Protein AF-A0A1F3Y4F3-F1 (afdb_monomer)

Secondary structure (DSSP, 8-state):
---HHHHHHTTS--TTSGGGGB-HHHHHHS-HHHHHHHHHHHHHHHHHHHHHHHHHH-TTS-TT-HHHHHHHHHHHHHHHHHHTT---B--

Nearest PDB structures (foldseek):
  8hhl-assembly1_A  TM=6.520E-01  e=4.579E+00  Mycolicibacterium mucogenicum
  8glv-assembly1_AW  TM=6.383E-01  e=4.875E+00  Chlamydomonas reinhardtii

Foldseek 3Di:
DDQPVNCVVVVCADLVDLVSFWPVVQLVPDDPVLVVLCVVLSVVLSVLVVVLVVQCPDPVHDPPDVVSVVSSVVSVVSCCVSVVPTPTGPD

pLDDT: mean 88.56, std 10.18, range [45.59, 97.19]

Sequence (91 aa):
MKTVLKLIDSKEIDPGKPQSLLRQSVYDALDAKWKAKVDIALVNIANLLEHIVGFRLSTHTPNESPELQNMIEQLWQMKQRIEKDHDVFKF

Structure (mmCIF, N/CA/C/O backbone):
data_AF-A0A1F3Y4F3-F1
#
_entry.id   AF-A0A1F3Y4F3-F1
#
loop_
_atom_site.group_PDB
_atom_site.id
_atom_site.type_symbol
_atom_site.label_atom_id
_atom_site.label_alt_id
_atom_site.label_comp_id
_atom_site.label_asym_id
_atom_site.label_en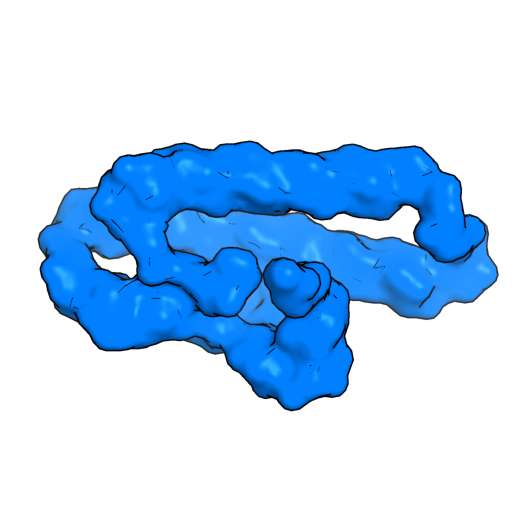tity_id
_atom_site.label_seq_id
_atom_site.pdbx_PDB_ins_code
_atom_site.Cartn_x
_atom_site.Cartn_y
_atom_site.Cartn_z
_atom_site.occupancy
_atom_site.B_iso_or_equiv
_atom_site.auth_seq_id
_atom_site.auth_comp_id
_atom_site.auth_asym_id
_atom_site.auth_atom_id
_atom_site.pdbx_PDB_model_num
ATOM 1 N N . MET A 1 1 ? 14.358 4.341 3.697 1.00 45.59 1 MET A N 1
ATOM 2 C CA . MET A 1 1 ? 13.047 3.749 3.342 1.00 45.59 1 MET A CA 1
ATOM 3 C C . MET A 1 1 ? 13.235 2.763 2.201 1.00 45.59 1 MET A C 1
ATOM 5 O O . MET A 1 1 ? 13.932 3.095 1.246 1.0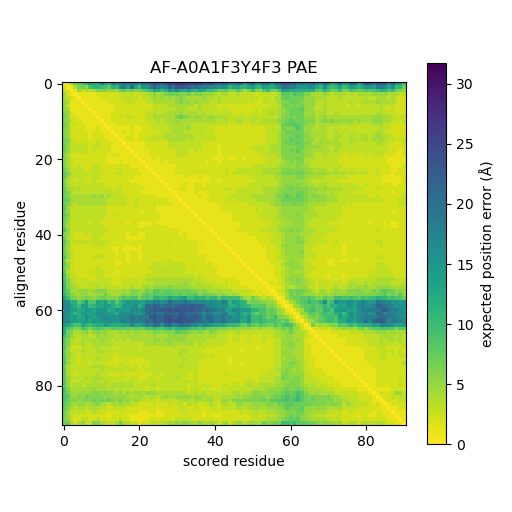0 45.59 1 MET A O 1
ATOM 9 N N . LYS A 1 2 ? 12.668 1.553 2.292 1.00 58.19 2 LYS A N 1
ATOM 10 C CA . LYS A 1 2 ? 12.499 0.690 1.111 1.00 58.19 2 LYS A CA 1
ATOM 11 C C . LYS A 1 2 ? 11.424 1.344 0.231 1.00 58.19 2 LYS A C 1
ATOM 13 O O . LYS A 1 2 ? 10.429 1.817 0.763 1.00 58.19 2 LYS A O 1
ATOM 18 N N . THR A 1 3 ? 11.632 1.432 -1.080 1.00 78.94 3 THR A N 1
ATOM 19 C CA . THR A 1 3 ? 10.579 1.892 -1.998 1.00 78.94 3 THR A CA 1
ATOM 20 C C . THR A 1 3 ? 9.510 0.807 -2.109 1.00 78.94 3 THR A C 1
ATOM 22 O O . THR A 1 3 ? 9.831 -0.376 -1.993 1.00 78.94 3 THR A O 1
ATOM 25 N N . VAL A 1 4 ? 8.254 1.179 -2.369 1.00 84.38 4 VAL A N 1
ATOM 26 C CA . VAL A 1 4 ? 7.159 0.206 -2.540 1.00 84.38 4 VAL A CA 1
ATOM 27 C C . VAL A 1 4 ? 7.483 -0.854 -3.603 1.00 84.38 4 VAL A C 1
ATOM 29 O O . VAL A 1 4 ? 7.198 -2.032 -3.423 1.00 84.38 4 VAL A O 1
ATOM 32 N N . LEU A 1 5 ? 8.228 -0.462 -4.642 1.00 83.62 5 LEU A N 1
ATOM 33 C CA . LEU A 1 5 ? 8.749 -1.359 -5.673 1.00 83.62 5 LEU A CA 1
ATOM 34 C C . LEU A 1 5 ? 9.683 -2.442 -5.116 1.00 83.62 5 LEU A C 1
ATOM 36 O O . LEU A 1 5 ? 9.568 -3.596 -5.507 1.00 83.62 5 LEU A O 1
ATOM 40 N N . LYS A 1 6 ? 10.568 -2.107 -4.167 1.00 87.50 6 LYS A N 1
ATOM 41 C CA . LYS A 1 6 ? 11.458 -3.097 -3.535 1.00 87.50 6 LYS A CA 1
ATOM 42 C C . LYS A 1 6 ? 10.682 -4.122 -2.714 1.00 87.50 6 LYS A C 1
ATOM 44 O O . LYS A 1 6 ? 11.099 -5.270 -2.668 1.00 87.50 6 LYS A O 1
ATOM 49 N N . LEU A 1 7 ? 9.593 -3.705 -2.065 1.00 89.81 7 LEU A N 1
ATOM 50 C CA . LEU A 1 7 ? 8.733 -4.599 -1.280 1.00 89.81 7 LEU A CA 1
ATOM 51 C C . LEU A 1 7 ? 7.944 -5.562 -2.178 1.00 89.81 7 LEU A C 1
ATOM 53 O O . LEU A 1 7 ? 7.709 -6.705 -1.795 1.00 89.81 7 LEU A O 1
ATOM 57 N N . ILE A 1 8 ? 7.568 -5.111 -3.377 1.00 88.50 8 ILE A N 1
ATOM 58 C CA . ILE A 1 8 ? 6.973 -5.965 -4.412 1.00 88.50 8 ILE A CA 1
ATOM 59 C C . ILE A 1 8 ? 8.023 -6.953 -4.935 1.00 88.50 8 ILE A C 1
ATOM 61 O O . ILE A 1 8 ? 7.775 -8.156 -4.963 1.00 88.50 8 ILE A O 1
ATOM 65 N N . ASP A 1 9 ? 9.223 -6.469 -5.273 1.00 88.00 9 ASP A N 1
ATOM 66 C CA . ASP A 1 9 ? 10.318 -7.304 -5.786 1.00 88.00 9 ASP A CA 1
ATOM 67 C C . ASP A 1 9 ? 10.745 -8.383 -4.773 1.00 88.00 9 ASP A C 1
ATOM 69 O O . ASP A 1 9 ? 11.040 -9.517 -5.156 1.00 88.00 9 ASP A O 1
ATOM 73 N N . SER A 1 10 ? 10.736 -8.062 -3.473 1.00 92.38 10 SER A N 1
ATOM 74 C CA . SER A 1 10 ? 11.029 -9.013 -2.392 1.00 92.38 10 SER A CA 1
ATOM 75 C C . SER A 1 10 ? 9.849 -9.912 -2.006 1.00 92.38 10 SER A C 1
ATOM 77 O O . SER A 1 10 ? 10.010 -10.771 -1.138 1.00 92.38 10 SER A O 1
ATOM 79 N N . LYS A 1 11 ? 8.681 -9.757 -2.650 1.00 89.62 11 LYS A N 1
ATOM 80 C CA . LYS A 1 11 ? 7.426 -10.469 -2.344 1.00 89.62 11 LYS A CA 1
ATOM 81 C C . LYS A 1 11 ? 6.916 -10.250 -0.912 1.00 89.62 11 LYS A C 1
ATOM 83 O O . LYS A 1 11 ? 6.146 -11.059 -0.396 1.00 89.62 11 LYS A O 1
ATOM 88 N N . GLU A 1 12 ? 7.324 -9.160 -0.263 1.00 91.69 12 GLU A N 1
ATOM 89 C CA . GLU A 1 12 ? 6.811 -8.758 1.055 1.00 91.69 12 GLU A CA 1
ATOM 90 C C . GLU A 1 12 ? 5.360 -8.240 0.967 1.00 91.69 12 GLU A C 1
ATOM 92 O O . GLU A 1 12 ? 4.599 -8.336 1.942 1.00 91.69 12 GLU A O 1
ATOM 97 N N . ILE A 1 13 ? 4.985 -7.717 -0.207 1.00 93.50 13 ILE A N 1
ATOM 98 C CA . ILE A 1 13 ? 3.634 -7.282 -0.575 1.00 93.50 13 ILE A CA 1
ATOM 99 C C . ILE A 1 13 ? 3.273 -7.761 -1.990 1.00 93.50 13 ILE A C 1
ATOM 101 O O . ILE A 1 13 ? 4.143 -7.911 -2.846 1.00 93.50 13 ILE A O 1
ATOM 105 N N . ASP A 1 14 ? 1.984 -7.978 -2.231 1.00 92.88 14 ASP A N 1
ATOM 106 C CA . ASP A 1 14 ? 1.402 -8.449 -3.490 1.00 92.88 14 ASP A CA 1
ATOM 107 C C . ASP A 1 14 ? 0.184 -7.565 -3.838 1.00 92.88 14 ASP A C 1
ATOM 109 O O . ASP A 1 14 ? -0.847 -7.661 -3.162 1.00 92.88 14 ASP A O 1
ATOM 113 N N . PRO A 1 15 ? 0.276 -6.691 -4.860 1.00 90.88 15 PRO A N 1
ATOM 114 C CA . PRO A 1 15 ? -0.828 -5.817 -5.264 1.00 90.88 15 PRO A CA 1
ATOM 115 C C . PRO A 1 15 ? -2.122 -6.568 -5.608 1.00 90.88 15 PRO A C 1
ATOM 117 O O . PRO A 1 15 ? -3.197 -6.079 -5.273 1.00 90.88 15 PRO A O 1
ATOM 120 N N . GLY A 1 16 ? -2.019 -7.789 -6.150 1.00 91.81 16 GLY A N 1
ATOM 121 C CA . GLY A 1 16 ? -3.172 -8.638 -6.476 1.00 91.81 16 GLY A CA 1
ATOM 122 C C . GLY A 1 16 ? -3.821 -9.302 -5.259 1.00 91.81 16 GLY A C 1
ATOM 123 O O . GLY A 1 16 ? -4.866 -9.945 -5.364 1.00 91.81 16 GLY A O 1
ATOM 124 N N . LYS A 1 17 ? -3.218 -9.156 -4.074 1.00 93.88 17 LYS A N 1
ATOM 125 C CA . LYS A 1 17 ? -3.771 -9.601 -2.791 1.00 93.88 17 LYS A CA 1
ATOM 126 C C . LYS A 1 17 ? -3.772 -8.418 -1.832 1.00 93.88 17 LYS A C 1
ATOM 128 O O . LYS A 1 17 ? -2.841 -8.303 -1.034 1.00 93.88 17 LYS A O 1
ATOM 133 N N . PRO A 1 18 ? -4.816 -7.572 -1.829 1.00 93.31 18 PRO A N 1
ATOM 134 C CA . PRO A 1 18 ? -4.822 -6.335 -1.048 1.00 93.31 18 PRO A CA 1
ATOM 135 C C . PRO A 1 18 ? -4.507 -6.544 0.446 1.00 93.31 18 PRO A C 1
ATOM 137 O O . PRO A 1 18 ? -3.752 -5.786 1.042 1.00 93.31 18 PRO A O 1
ATOM 140 N N . GLN A 1 19 ? -4.963 -7.640 1.053 1.00 94.62 19 GLN A N 1
ATOM 141 C CA . GLN A 1 19 ? -4.641 -7.963 2.454 1.00 94.62 19 GLN A CA 1
ATOM 142 C C . GLN A 1 19 ? -3.131 -8.108 2.726 1.00 94.62 19 GLN A C 1
ATOM 144 O O . GLN A 1 19 ? -2.661 -7.834 3.826 1.00 94.62 19 GLN A O 1
ATOM 149 N N . SER A 1 20 ? -2.333 -8.468 1.717 1.00 95.12 20 SER A N 1
ATOM 150 C CA . SER A 1 20 ? -0.875 -8.536 1.841 1.00 95.12 20 SER A CA 1
ATOM 151 C C . SER A 1 20 ? -0.225 -7.172 2.100 1.00 95.12 20 SER A C 1
ATOM 153 O O . SER A 1 20 ? 0.899 -7.141 2.599 1.00 95.12 20 SER A O 1
ATOM 155 N N . LEU A 1 21 ? -0.913 -6.066 1.791 1.00 95.25 21 LEU A N 1
ATOM 156 C CA . LEU A 1 21 ? -0.423 -4.695 1.954 1.00 95.25 21 LEU A CA 1
ATOM 157 C C . LEU A 1 21 ? -0.481 -4.219 3.414 1.00 95.25 21 LEU A C 1
ATOM 159 O O . LEU A 1 21 ? 0.190 -3.245 3.768 1.00 95.25 21 LEU A O 1
ATOM 163 N N . LEU A 1 22 ? -1.276 -4.892 4.250 1.00 96.19 22 LEU A N 1
ATOM 164 C CA . LEU A 1 22 ? -1.567 -4.477 5.616 1.00 96.19 22 LEU A CA 1
ATOM 165 C C . LEU A 1 22 ? -0.582 -5.060 6.630 1.00 96.19 22 LEU A C 1
ATOM 167 O O . LEU A 1 22 ? -0.121 -6.199 6.528 1.00 96.19 22 LEU A O 1
ATOM 171 N N . ARG A 1 23 ? -0.323 -4.297 7.689 1.00 95.75 23 ARG A N 1
ATOM 172 C CA . ARG A 1 23 ? 0.191 -4.815 8.956 1.00 95.75 23 ARG A CA 1
ATOM 173 C C . ARG A 1 23 ? -0.990 -5.378 9.735 1.00 95.75 23 ARG A C 1
ATOM 175 O O . ARG A 1 23 ? -1.694 -4.637 10.416 1.00 95.75 23 ARG A O 1
ATOM 182 N N . GLN A 1 24 ? -1.212 -6.685 9.609 1.00 95.00 24 GLN A N 1
ATOM 183 C CA . GLN A 1 24 ? -2.421 -7.342 10.118 1.00 95.00 24 GLN A CA 1
ATOM 184 C C . GLN A 1 24 ? -2.688 -7.049 11.602 1.00 95.00 24 GLN A C 1
ATOM 186 O O . GLN A 1 24 ? -3.812 -6.735 11.967 1.00 95.00 24 GLN A O 1
ATOM 191 N N . SER A 1 25 ? -1.648 -7.034 12.441 1.00 95.50 25 SER A N 1
ATOM 192 C CA . SER A 1 25 ? -1.781 -6.711 13.867 1.00 95.50 25 SER A CA 1
ATOM 193 C C . SER A 1 25 ? -2.321 -5.302 14.133 1.00 95.50 25 SER A C 1
ATOM 195 O O . SER A 1 25 ? -3.086 -5.112 15.074 1.00 95.50 25 SER A O 1
ATOM 197 N N . VAL A 1 26 ? -1.945 -4.317 13.310 1.00 96.38 26 VAL A N 1
ATOM 198 C CA . VAL A 1 26 ? -2.450 -2.939 13.411 1.00 96.38 26 VAL A CA 1
ATOM 199 C C . VAL A 1 26 ? -3.893 -2.889 12.933 1.00 96.38 26 VAL A C 1
ATOM 201 O O . VAL A 1 26 ? -4.738 -2.338 13.627 1.00 96.38 26 VAL A O 1
ATOM 204 N N . TYR A 1 27 ? -4.185 -3.507 11.784 1.00 96.88 27 TYR A N 1
ATOM 205 C CA . TYR A 1 27 ? -5.539 -3.562 11.234 1.00 96.88 27 TYR A CA 1
ATOM 206 C C . TYR A 1 27 ? -6.522 -4.226 12.200 1.00 96.88 27 TYR A C 1
ATOM 208 O O . TYR A 1 27 ? -7.600 -3.691 12.449 1.00 96.88 27 TYR A O 1
ATOM 216 N N . ASP A 1 28 ? -6.150 -5.360 12.791 1.00 96.94 28 ASP A N 1
ATOM 217 C CA . ASP A 1 28 ? -7.016 -6.121 13.689 1.00 96.94 28 ASP A CA 1
ATOM 218 C C . ASP A 1 28 ? -7.381 -5.331 14.950 1.00 96.94 28 ASP A C 1
ATOM 220 O O . ASP A 1 28 ? -8.507 -5.468 15.439 1.00 96.94 28 ASP A O 1
ATOM 224 N N . ALA A 1 29 ? -6.477 -4.463 15.415 1.00 96.94 29 ALA A N 1
ATOM 225 C CA . ALA A 1 29 ? -6.674 -3.581 16.562 1.00 96.94 29 ALA A CA 1
ATOM 226 C C . ALA A 1 29 ? -7.559 -2.353 16.268 1.00 96.94 29 ALA A C 1
ATOM 228 O O . ALA A 1 29 ? -7.977 -1.670 17.204 1.00 96.94 29 ALA A O 1
ATOM 229 N N . LEU A 1 30 ? -7.861 -2.060 14.997 1.00 96.56 30 LEU A N 1
ATOM 230 C CA . LEU A 1 30 ? -8.732 -0.945 14.629 1.00 96.56 30 LEU A CA 1
ATOM 231 C C . LEU A 1 30 ? -10.183 -1.199 15.046 1.00 96.56 30 LEU A C 1
ATOM 233 O O . LEU A 1 30 ? -10.706 -2.315 14.952 1.00 96.56 30 LEU A O 1
ATOM 237 N N . ASP A 1 31 ? -10.870 -0.119 15.418 1.00 97.19 31 ASP A N 1
ATOM 238 C CA . ASP A 1 31 ? -12.321 -0.141 15.550 1.00 97.19 31 ASP A CA 1
ATOM 239 C C . ASP A 1 31 ? -13.011 -0.350 14.185 1.00 97.19 31 ASP A C 1
ATOM 241 O O . ASP A 1 31 ? -12.419 -0.188 13.114 1.00 97.19 31 ASP A O 1
ATOM 245 N N . ALA A 1 32 ? -14.297 -0.705 14.211 1.00 96.56 32 ALA A N 1
ATOM 246 C CA . ALA A 1 32 ? -15.057 -1.005 12.997 1.00 96.56 32 ALA A CA 1
ATOM 247 C C . ALA A 1 32 ? -15.131 0.177 12.011 1.00 96.56 32 ALA A C 1
ATOM 249 O O . ALA A 1 32 ? -15.144 -0.021 10.795 1.00 96.56 32 ALA A O 1
ATOM 250 N N . LYS A 1 33 ? -15.156 1.416 12.521 1.00 96.00 33 LYS A N 1
ATOM 251 C CA . LYS A 1 33 ? -15.224 2.625 11.692 1.00 96.00 33 LYS A CA 1
ATOM 252 C C . LYS A 1 33 ? -13.916 2.828 10.931 1.00 96.00 33 LYS A C 1
ATOM 254 O O . LYS A 1 33 ? -13.942 3.211 9.762 1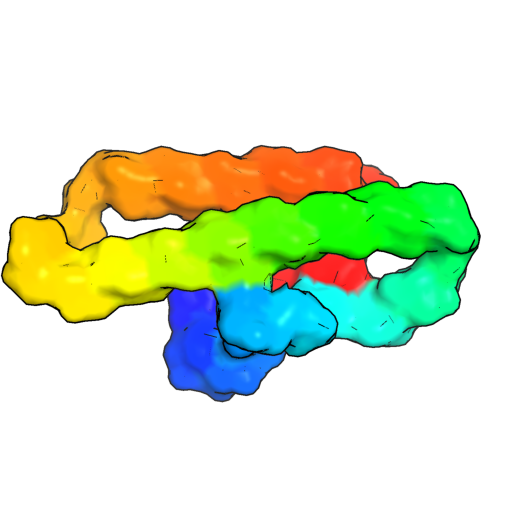.00 96.00 33 LYS A O 1
ATOM 259 N N . TRP A 1 34 ? -12.784 2.581 11.579 1.00 95.81 34 TRP A N 1
ATOM 260 C CA . TRP A 1 34 ? -11.469 2.648 10.960 1.00 95.81 34 TRP A CA 1
ATOM 261 C C . TRP A 1 34 ? -11.224 1.493 10.001 1.00 95.81 34 TRP A C 1
ATOM 263 O O . TRP A 1 34 ? -10.764 1.758 8.894 1.00 95.81 34 TRP A O 1
ATOM 273 N N . LYS A 1 35 ? -11.620 0.262 10.348 1.00 96.62 35 LYS A N 1
ATOM 274 C CA . LYS A 1 35 ? -11.552 -0.883 9.423 1.00 96.62 35 LYS A CA 1
ATOM 275 C C . LYS A 1 35 ? -12.267 -0.588 8.108 1.00 96.62 35 LYS A C 1
ATOM 277 O O . LYS A 1 35 ? -11.639 -0.664 7.062 1.00 96.62 35 LYS A O 1
ATOM 282 N N . ALA A 1 36 ? -13.503 -0.086 8.162 1.00 95.88 36 ALA A N 1
ATOM 283 C CA . ALA A 1 36 ? -14.251 0.275 6.957 1.00 95.88 36 ALA A CA 1
ATOM 284 C C . ALA A 1 36 ? -13.539 1.335 6.089 1.00 95.88 36 ALA A C 1
ATOM 286 O O . ALA A 1 36 ? -13.539 1.243 4.861 1.00 95.88 36 ALA A O 1
ATOM 287 N N . LYS A 1 37 ? -12.901 2.342 6.706 1.00 95.25 37 LYS A N 1
ATOM 288 C CA . LYS A 1 37 ? -12.100 3.336 5.969 1.00 95.25 37 LYS A CA 1
ATOM 289 C C . LYS A 1 37 ? -10.866 2.710 5.326 1.00 95.25 37 LYS A C 1
ATOM 291 O O . LYS A 1 37 ? -10.554 3.037 4.181 1.00 95.25 37 LYS A O 1
ATOM 296 N N . VAL A 1 38 ? -10.170 1.845 6.065 1.00 95.81 38 VAL A N 1
ATOM 297 C CA . VAL A 1 38 ? -8.992 1.132 5.566 1.00 95.81 38 VAL A CA 1
ATOM 298 C C . VAL A 1 38 ? -9.383 0.228 4.409 1.00 95.81 38 VAL A C 1
ATOM 300 O O . VAL A 1 38 ? -8.711 0.284 3.392 1.00 95.81 38 VAL A O 1
ATOM 303 N N . ASP A 1 39 ? -10.487 -0.511 4.496 1.00 95.44 39 ASP A N 1
ATOM 304 C CA . ASP A 1 39 ? -10.940 -1.419 3.437 1.00 95.44 39 ASP A CA 1
ATOM 305 C C . ASP A 1 39 ? -11.212 -0.672 2.121 1.00 95.44 39 ASP A C 1
ATO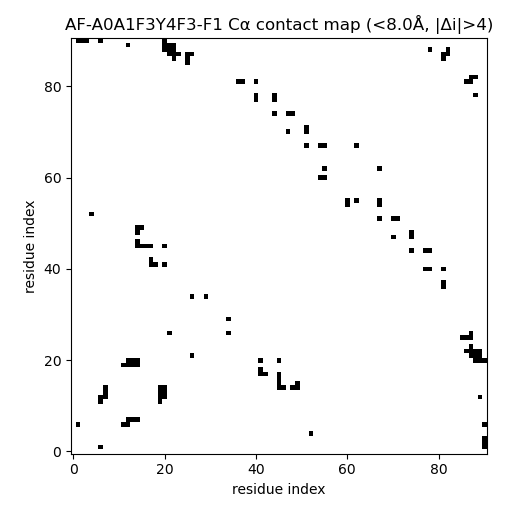M 307 O O . ASP A 1 39 ? -10.772 -1.098 1.052 1.00 95.44 39 ASP A O 1
ATOM 311 N N . ILE A 1 40 ? -11.860 0.499 2.188 1.00 94.44 40 ILE A N 1
ATOM 312 C CA . ILE A 1 40 ? -12.087 1.354 1.011 1.00 94.44 40 ILE A CA 1
ATOM 313 C C . ILE A 1 40 ? -10.759 1.877 0.451 1.00 94.44 40 ILE A C 1
ATOM 315 O O . ILE A 1 40 ? -10.530 1.848 -0.761 1.00 94.44 40 ILE A O 1
ATOM 319 N N . ALA A 1 41 ? -9.874 2.384 1.313 1.00 94.75 41 ALA A N 1
ATOM 320 C CA . ALA A 1 41 ? -8.568 2.876 0.883 1.00 94.75 41 ALA A CA 1
ATOM 321 C C . ALA A 1 41 ? -7.729 1.752 0.262 1.00 94.75 41 ALA A C 1
ATOM 323 O O . ALA A 1 41 ? -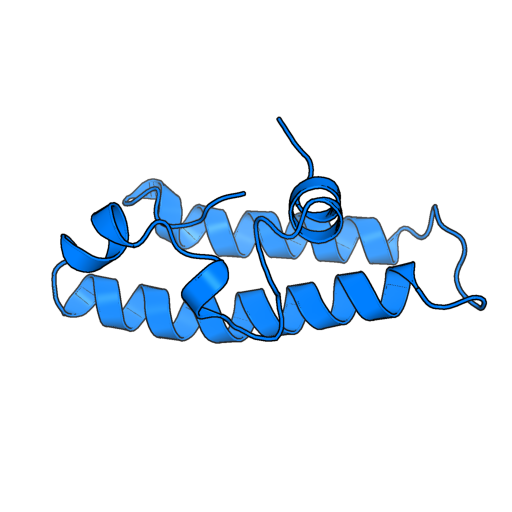7.064 1.967 -0.749 1.00 94.75 41 ALA A O 1
ATOM 324 N N . LEU A 1 42 ? -7.815 0.553 0.830 1.00 95.81 42 LEU A N 1
ATOM 325 C CA . LEU A 1 42 ? -7.032 -0.608 0.461 1.00 95.81 42 LEU A CA 1
ATOM 326 C C . LEU A 1 42 ? -7.310 -1.057 -0.973 1.00 95.81 42 LEU A C 1
ATOM 328 O O . LEU A 1 42 ? -6.362 -1.293 -1.716 1.00 95.81 42 LEU A O 1
ATOM 332 N N . VAL A 1 43 ? -8.581 -1.118 -1.384 1.00 93.88 43 VAL A N 1
ATOM 333 C CA . VAL A 1 43 ? -8.949 -1.463 -2.770 1.00 93.88 43 VAL A CA 1
ATOM 334 C C . VAL A 1 43 ? -8.355 -0.458 -3.759 1.00 93.88 43 VAL A C 1
ATOM 336 O O . VAL A 1 43 ? -7.757 -0.843 -4.762 1.00 93.88 43 VAL A O 1
ATOM 339 N N . ASN A 1 44 ? -8.462 0.836 -3.454 1.00 94.12 44 ASN A N 1
ATOM 340 C CA . ASN A 1 44 ? -7.944 1.885 -4.332 1.00 94.12 44 ASN A CA 1
ATOM 341 C C . ASN A 1 44 ? -6.408 1.871 -4.407 1.00 94.12 44 ASN A C 1
ATOM 343 O O . ASN A 1 44 ? -5.835 2.062 -5.478 1.00 94.12 44 ASN A O 1
ATOM 347 N N . ILE A 1 45 ? -5.743 1.639 -3.273 1.00 95.25 45 ILE A N 1
ATOM 348 C CA . ILE A 1 45 ? -4.285 1.521 -3.170 1.00 95.25 45 ILE A CA 1
ATOM 349 C C . ILE A 1 45 ? -3.786 0.306 -3.955 1.00 95.25 45 ILE A C 1
ATOM 351 O O . ILE A 1 45 ? -2.819 0.429 -4.703 1.00 95.25 45 ILE A O 1
ATOM 355 N N . ALA A 1 46 ? -4.442 -0.846 -3.806 1.00 94.81 46 ALA A N 1
ATOM 356 C CA . ALA A 1 46 ? -4.083 -2.065 -4.522 1.00 94.81 46 ALA A CA 1
ATOM 357 C C . ALA A 1 46 ? -4.181 -1.869 -6.041 1.00 94.81 46 ALA A C 1
ATOM 359 O O . ALA A 1 46 ? -3.218 -2.146 -6.749 1.00 94.81 46 ALA A O 1
ATOM 360 N N . ASN A 1 47 ? -5.278 -1.278 -6.522 1.00 94.88 47 ASN A N 1
ATOM 361 C CA . ASN A 1 47 ? -5.458 -0.977 -7.943 1.00 94.88 47 ASN A CA 1
ATOM 362 C C . ASN A 1 47 ? -4.368 -0.031 -8.490 1.00 94.88 47 ASN A C 1
ATOM 364 O O . ASN A 1 47 ? -3.779 -0.276 -9.541 1.00 94.88 47 ASN A O 1
ATOM 368 N N . LEU A 1 48 ? -4.031 1.035 -7.753 1.00 94.31 48 LEU A N 1
ATOM 369 C CA . LEU A 1 48 ? -2.954 1.944 -8.159 1.00 94.31 48 LEU A CA 1
ATOM 370 C C . LEU A 1 48 ? -1.585 1.245 -8.175 1.00 94.31 48 LEU A C 1
ATOM 372 O O . LEU A 1 48 ? -0.766 1.510 -9.053 1.00 94.31 48 LEU A O 1
ATOM 376 N N . LEU A 1 49 ? -1.332 0.336 -7.232 1.00 93.38 49 LEU A N 1
ATOM 377 C CA . LEU A 1 49 ? -0.114 -0.471 -7.221 1.00 93.38 49 LEU A CA 1
ATOM 378 C C . LEU A 1 49 ? -0.037 -1.426 -8.412 1.00 93.38 49 LEU A C 1
ATOM 380 O O . LEU A 1 49 ? 1.037 -1.560 -8.994 1.00 93.38 49 LEU A O 1
ATOM 384 N N . GLU A 1 50 ? -1.146 -2.053 -8.803 1.00 92.12 50 GLU A N 1
ATOM 385 C CA . GLU A 1 50 ? -1.204 -2.867 -10.021 1.00 92.12 50 GLU A CA 1
ATOM 386 C C . GLU A 1 50 ? -0.872 -2.034 -11.263 1.00 92.12 50 GLU A C 1
ATOM 388 O O . GLU A 1 50 ? -0.058 -2.461 -12.083 1.00 92.12 50 GLU A O 1
ATOM 393 N N . HIS A 1 51 ? -1.407 -0.813 -11.365 1.00 90.50 51 HIS A N 1
ATOM 394 C CA . HIS A 1 51 ? -1.061 0.111 -12.448 1.00 90.50 51 HIS A CA 1
ATOM 395 C C . HIS A 1 51 ? 0.427 0.482 -12.440 1.00 90.50 51 HIS A C 1
ATOM 397 O O . HIS A 1 51 ? 1.074 0.423 -13.483 1.00 90.50 51 HIS A O 1
ATOM 403 N N . ILE A 1 52 ? 0.999 0.799 -11.273 1.00 88.75 52 ILE A N 1
ATOM 404 C CA . ILE A 1 52 ? 2.434 1.093 -11.120 1.00 88.75 52 ILE A CA 1
ATOM 405 C C . ILE A 1 52 ? 3.289 -0.097 -11.582 1.00 88.75 52 ILE A C 1
ATOM 407 O O . ILE A 1 52 ? 4.284 0.090 -12.287 1.00 88.75 52 ILE A O 1
ATOM 411 N N . VAL A 1 53 ? 2.909 -1.322 -11.208 1.00 87.44 53 VAL A N 1
ATOM 412 C CA . VAL A 1 53 ? 3.614 -2.543 -11.621 1.00 87.44 53 VAL A CA 1
ATOM 413 C C . VAL A 1 53 ? 3.492 -2.763 -13.125 1.00 87.44 53 VAL A C 1
ATOM 415 O O . VAL A 1 53 ? 4.509 -2.981 -13.783 1.00 87.44 53 VAL A O 1
ATOM 418 N N . GLY A 1 54 ? 2.285 -2.662 -13.683 1.00 86.31 54 GLY A N 1
ATOM 419 C CA . GLY A 1 54 ? 2.054 -2.806 -15.120 1.00 86.31 54 GLY A CA 1
ATOM 420 C C . GLY A 1 54 ? 2.843 -1.781 -15.933 1.00 86.31 54 GLY A C 1
ATOM 421 O O . GLY A 1 54 ? 3.491 -2.129 -16.918 1.00 86.31 54 GLY A O 1
ATOM 422 N N . PHE A 1 55 ? 2.872 -0.534 -15.465 1.00 84.94 55 PHE A N 1
ATOM 423 C CA . PHE A 1 55 ? 3.621 0.545 -16.094 1.00 84.94 55 PHE A CA 1
ATOM 424 C C . PHE A 1 55 ? 5.132 0.298 -16.064 1.00 84.94 55 PHE A C 1
ATOM 426 O O . PHE A 1 55 ? 5.799 0.461 -17.081 1.00 84.94 55 PHE A O 1
ATOM 433 N N . ARG A 1 56 ? 5.672 -0.152 -14.923 1.00 79.75 56 ARG A N 1
ATOM 434 C CA . ARG A 1 56 ? 7.096 -0.498 -14.778 1.00 79.75 56 ARG A CA 1
ATOM 435 C C . ARG A 1 56 ? 7.512 -1.674 -15.667 1.00 79.75 56 ARG A C 1
ATOM 437 O O . ARG A 1 56 ? 8.635 -1.692 -16.156 1.00 79.75 56 ARG A O 1
ATOM 444 N N . LEU A 1 57 ? 6.654 -2.683 -15.813 1.00 79.44 57 LEU A N 1
ATOM 445 C CA . LEU A 1 57 ? 6.952 -3.883 -16.604 1.00 79.44 57 LEU A CA 1
ATOM 446 C C . LEU A 1 57 ? 6.760 -3.669 -18.113 1.00 79.44 57 LEU A C 1
ATOM 448 O O . LEU A 1 57 ? 7.214 -4.491 -18.909 1.00 79.44 57 LEU A O 1
ATOM 452 N N . SER A 1 58 ? 6.096 -2.585 -18.514 1.00 78.50 58 SER A N 1
ATOM 453 C CA . SER A 1 58 ? 5.890 -2.249 -19.919 1.00 78.50 58 SER A CA 1
ATOM 454 C C . SER A 1 58 ? 7.213 -1.904 -20.603 1.00 78.50 58 SER A C 1
ATOM 456 O O . SER A 1 58 ? 7.886 -0.941 -20.249 1.00 78.50 58 SER A O 1
ATOM 458 N N . THR A 1 59 ? 7.550 -2.629 -21.669 1.00 64.75 59 THR A N 1
ATOM 459 C CA . THR A 1 59 ? 8.710 -2.330 -22.529 1.00 64.75 59 THR A CA 1
ATOM 460 C C . THR A 1 59 ? 8.535 -1.064 -23.373 1.00 64.75 59 THR A C 1
ATOM 462 O O . THR A 1 59 ? 9.461 -0.667 -24.075 1.00 64.75 59 THR A O 1
ATOM 465 N N . HIS A 1 60 ? 7.348 -0.452 -23.347 1.00 67.50 60 HIS A N 1
ATOM 466 C CA . HIS A 1 60 ? 7.001 0.719 -24.153 1.00 67.50 60 HIS A CA 1
ATOM 467 C C . HIS A 1 60 ? 7.197 2.043 -23.414 1.00 67.50 60 HIS A C 1
ATOM 469 O O . HIS A 1 60 ? 7.085 3.096 -24.041 1.00 67.50 60 HIS A O 1
ATOM 475 N N . THR A 1 61 ? 7.493 2.010 -22.110 1.00 61.38 61 THR A N 1
ATOM 476 C CA . THR A 1 61 ? 7.562 3.225 -21.301 1.00 61.38 61 THR A CA 1
ATOM 477 C C . THR A 1 61 ? 8.953 3.418 -20.701 1.00 61.38 61 THR A C 1
ATOM 479 O O . THR A 1 61 ? 9.469 2.500 -20.064 1.00 61.38 61 THR A O 1
ATOM 482 N N . PRO A 1 62 ? 9.595 4.591 -20.874 1.00 63.28 62 PRO A N 1
ATOM 483 C CA . PRO A 1 62 ? 10.879 4.864 -20.241 1.00 63.28 62 PRO A CA 1
ATOM 484 C C . PRO A 1 62 ? 10.773 4.772 -18.714 1.00 63.28 62 PRO A C 1
ATOM 486 O O . PRO A 1 62 ? 9.828 5.295 -18.121 1.00 63.28 62 PRO A O 1
ATOM 489 N N . ASN A 1 63 ? 11.776 4.166 -18.072 1.00 59.88 63 ASN A N 1
ATOM 490 C CA . ASN A 1 63 ? 11.844 4.025 -16.609 1.00 59.88 63 ASN A CA 1
ATOM 491 C C . ASN A 1 63 ? 11.780 5.372 -15.859 1.00 59.88 63 ASN A C 1
ATOM 493 O O . ASN A 1 63 ? 11.371 5.411 -14.702 1.00 59.88 63 ASN A O 1
ATOM 497 N N . GLU A 1 64 ? 12.166 6.468 -16.515 1.00 62.97 64 GLU A N 1
ATOM 498 C CA . GLU A 1 64 ? 12.136 7.840 -15.991 1.00 62.97 64 GLU A CA 1
ATOM 499 C C . GLU A 1 64 ? 10.870 8.609 -16.409 1.00 62.97 64 GLU A C 1
ATOM 501 O O . GLU A 1 64 ? 10.899 9.827 -16.567 1.00 62.97 64 GLU A O 1
ATOM 506 N N . SER A 1 65 ? 9.744 7.924 -16.633 1.00 71.69 65 SER A N 1
ATOM 507 C CA . SER A 1 65 ? 8.501 8.620 -16.966 1.00 71.69 65 SER A CA 1
ATOM 508 C C . SER A 1 65 ? 7.993 9.446 -15.771 1.00 71.69 65 SER A C 1
ATOM 510 O O . SER A 1 65 ? 7.778 8.882 -14.691 1.00 71.69 65 SER A O 1
ATOM 512 N N . PRO A 1 66 ? 7.700 10.749 -15.959 1.00 80.50 66 PRO A N 1
ATOM 513 C CA . PRO A 1 66 ? 7.020 11.573 -14.957 1.00 80.50 66 PRO A CA 1
ATOM 514 C C . PRO A 1 66 ? 5.697 10.964 -14.474 1.00 80.50 66 PRO A C 1
ATOM 516 O O . PRO A 1 66 ? 5.288 11.160 -13.334 1.00 80.50 66 PRO A O 1
ATOM 519 N N . GLU A 1 67 ? 5.037 10.173 -15.318 1.00 83.50 67 GLU A N 1
ATOM 520 C CA . GLU A 1 67 ? 3.779 9.506 -14.990 1.00 83.50 67 GLU A CA 1
ATOM 521 C C . GLU A 1 67 ? 3.943 8.460 -13.878 1.00 83.50 67 GLU A C 1
ATOM 523 O O . GLU A 1 67 ? 3.112 8.380 -12.973 1.00 83.50 67 GLU A O 1
ATOM 528 N N . LEU A 1 68 ? 5.057 7.718 -13.875 1.00 83.31 68 LEU A N 1
ATOM 529 C CA . LEU A 1 68 ? 5.364 6.767 -12.806 1.00 83.31 68 LEU A CA 1
ATOM 530 C C . LEU A 1 68 ? 5.584 7.484 -11.470 1.00 83.31 68 LEU A C 1
ATOM 532 O O . LEU A 1 68 ? 5.096 7.026 -10.436 1.00 83.31 68 LEU A O 1
ATOM 536 N N . GLN A 1 69 ? 6.288 8.618 -11.492 1.00 83.12 69 GLN A N 1
ATOM 537 C CA . GLN A 1 69 ? 6.489 9.437 -10.296 1.00 83.12 69 GLN A CA 1
ATOM 538 C C . GLN A 1 69 ? 5.158 9.977 -9.763 1.00 83.12 69 GLN A C 1
ATOM 540 O O . GLN A 1 69 ? 4.877 9.806 -8.578 1.00 83.12 69 GLN A O 1
ATOM 545 N N . ASN A 1 70 ? 4.293 10.500 -10.636 1.00 89.12 70 ASN A N 1
ATOM 546 C CA . ASN A 1 70 ? 2.964 10.988 -10.257 1.00 89.12 70 ASN A CA 1
ATOM 547 C C . ASN A 1 70 ? 2.108 9.893 -9.599 1.00 89.12 70 ASN A C 1
ATOM 549 O O . ASN A 1 70 ? 1.456 10.139 -8.583 1.00 89.12 70 ASN A O 1
ATOM 553 N N . MET A 1 71 ? 2.130 8.666 -10.132 1.00 90.31 71 MET A N 1
ATOM 554 C CA . MET A 1 71 ? 1.408 7.543 -9.524 1.00 90.31 71 MET A CA 1
ATOM 555 C C . MET A 1 71 ? 1.960 7.182 -8.138 1.00 90.31 71 MET A C 1
ATOM 557 O O . MET A 1 71 ? 1.189 6.917 -7.214 1.00 90.31 71 MET A O 1
ATOM 561 N N . ILE A 1 72 ? 3.285 7.200 -7.961 1.00 88.56 72 ILE A N 1
ATOM 562 C CA . ILE A 1 72 ? 3.922 6.956 -6.658 1.00 88.56 72 ILE A CA 1
ATOM 563 C C . ILE A 1 72 ? 3.559 8.063 -5.655 1.00 88.56 72 ILE A C 1
ATOM 565 O O . ILE A 1 72 ? 3.282 7.771 -4.491 1.00 88.56 72 ILE A O 1
ATOM 569 N N . GLU A 1 73 ? 3.520 9.324 -6.080 1.00 90.06 73 GLU A N 1
ATOM 570 C CA . GLU A 1 73 ? 3.089 10.438 -5.230 1.00 90.06 73 GLU A CA 1
ATOM 571 C C . GLU A 1 73 ? 1.620 10.307 -4.823 1.00 90.06 73 GLU A C 1
ATOM 573 O O . GLU A 1 73 ? 1.289 10.444 -3.643 1.00 90.06 73 GLU A O 1
ATOM 578 N N . GLN A 1 74 ? 0.738 9.966 -5.766 1.00 92.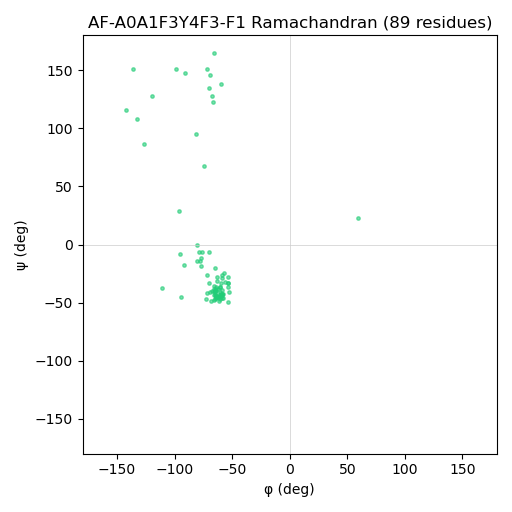44 74 GLN A N 1
ATOM 579 C CA . GLN A 1 74 ? -0.671 9.716 -5.477 1.00 92.44 74 GLN A CA 1
ATOM 580 C C . GLN A 1 74 ? -0.843 8.587 -4.450 1.00 92.44 74 GLN A C 1
ATOM 582 O O . GLN A 1 74 ? -1.626 8.727 -3.507 1.00 92.44 74 GLN A O 1
ATOM 587 N N . LEU A 1 75 ? -0.078 7.500 -4.586 1.00 92.75 75 LEU A N 1
ATOM 588 C CA . LEU A 1 75 ? -0.068 6.394 -3.630 1.00 92.75 75 LEU A CA 1
ATOM 589 C C . LEU A 1 75 ? 0.303 6.880 -2.220 1.00 92.75 75 LEU A C 1
ATOM 591 O O . LEU A 1 75 ? -0.384 6.553 -1.248 1.00 92.75 75 LEU A O 1
ATOM 595 N N . TRP A 1 76 ? 1.346 7.707 -2.108 1.00 91.69 76 TRP A N 1
ATOM 596 C CA . TRP A 1 76 ? 1.756 8.311 -0.838 1.00 91.69 76 TRP A CA 1
ATOM 597 C C . TRP A 1 76 ? 0.667 9.188 -0.225 1.00 91.69 76 TRP A C 1
ATOM 599 O O . TRP A 1 76 ? 0.407 9.092 0.975 1.00 91.69 76 TRP A O 1
ATOM 609 N N . GLN A 1 77 ? -0.004 10.009 -1.032 1.00 92.31 77 GLN A N 1
ATOM 610 C CA . GLN A 1 77 ? -1.096 10.864 -0.563 1.00 92.31 77 GLN A CA 1
ATOM 611 C C . GLN A 1 77 ? -2.286 10.047 -0.048 1.00 92.31 77 GLN A C 1
ATOM 613 O O . GLN A 1 77 ? -2.882 10.388 0.973 1.00 92.31 77 GLN A O 1
ATOM 618 N N . MET A 1 78 ? -2.634 8.950 -0.724 1.00 91.44 78 MET A N 1
ATOM 619 C CA . MET A 1 78 ? -3.715 8.060 -0.290 1.00 91.44 78 MET A CA 1
ATOM 620 C C . MET A 1 78 ? -3.387 7.387 1.044 1.00 91.44 78 MET A C 1
ATOM 622 O O . MET A 1 78 ? -4.229 7.363 1.941 1.00 91.44 78 MET A O 1
ATOM 626 N N . LYS A 1 79 ? -2.151 6.909 1.194 1.00 92.50 79 LYS A N 1
ATOM 627 C CA . LYS A 1 79 ? -1.644 6.294 2.422 1.00 92.50 79 LYS A CA 1
ATOM 628 C C . LYS A 1 79 ? -1.656 7.258 3.608 1.00 92.50 79 LYS A C 1
ATOM 630 O O . LYS A 1 79 ? -2.207 6.931 4.657 1.00 92.50 79 LYS A O 1
ATOM 635 N N . GLN A 1 80 ? -1.136 8.474 3.428 1.00 92.25 80 GLN A N 1
ATOM 636 C CA . GLN A 1 80 ? -1.052 9.473 4.502 1.00 92.25 80 GLN A CA 1
ATOM 637 C C . GLN A 1 80 ? -2.417 9.843 5.101 1.00 92.25 80 GLN A C 1
ATOM 639 O O . GLN A 1 80 ? -2.497 10.171 6.282 1.00 92.25 80 GLN A O 1
ATOM 644 N N . ARG A 1 81 ? -3.508 9.752 4.330 1.00 90.50 81 ARG A N 1
ATOM 645 C CA . ARG A 1 81 ? -4.868 10.008 4.843 1.00 90.50 81 ARG A CA 1
ATOM 646 C C . ARG A 1 81 ? -5.303 9.025 5.929 1.00 90.50 81 ARG A C 1
ATOM 648 O O . ARG A 1 81 ? -6.149 9.380 6.742 1.00 90.50 81 ARG A O 1
ATOM 655 N N . ILE A 1 82 ? -4.771 7.806 5.909 1.00 92.19 82 ILE A N 1
ATOM 656 C CA . ILE A 1 82 ? -5.045 6.768 6.906 1.00 92.19 82 ILE A CA 1
ATOM 657 C C . ILE A 1 82 ? -3.975 6.797 7.998 1.00 92.19 82 ILE A C 1
ATOM 659 O O . ILE A 1 82 ? -4.288 6.770 9.186 1.00 92.19 82 ILE A O 1
ATOM 663 N N . GLU A 1 83 ? -2.709 6.906 7.598 1.00 90.06 83 GLU A N 1
ATOM 664 C CA . GLU A 1 83 ? -1.573 6.777 8.514 1.00 90.06 83 GLU A CA 1
ATOM 665 C C . GLU A 1 83 ? -1.268 8.005 9.352 1.00 90.06 83 GLU A C 1
ATOM 667 O O . GLU A 1 83 ? -0.460 7.929 10.274 1.00 90.06 83 GLU A O 1
ATOM 672 N N . LYS A 1 84 ? -1.959 9.118 9.102 1.00 89.94 84 LYS A N 1
ATOM 673 C CA . LYS A 1 84 ? -2.015 10.205 10.077 1.00 89.94 84 LYS A CA 1
ATOM 674 C C . LYS A 1 84 ? -2.487 9.704 11.450 1.00 89.94 84 LYS A C 1
ATOM 676 O O . LYS A 1 84 ? -2.044 10.236 12.463 1.00 89.94 84 LYS A O 1
ATOM 681 N N . ASP A 1 85 ? -3.368 8.705 11.462 1.00 91.62 85 ASP A N 1
ATOM 682 C CA . ASP A 1 85 ? -3.953 8.145 12.677 1.00 91.62 85 ASP A CA 1
ATOM 683 C C . ASP A 1 85 ? -3.462 6.712 12.955 1.00 91.62 85 ASP A C 1
ATOM 685 O O . ASP A 1 85 ? -3.226 6.372 14.112 1.00 91.62 85 ASP A O 1
ATOM 689 N N . HIS A 1 86 ? -3.280 5.876 11.918 1.00 91.81 86 HIS A N 1
ATOM 690 C CA . HIS A 1 86 ? -2.935 4.453 12.079 1.00 91.81 86 HIS A CA 1
ATOM 691 C C . HIS A 1 86 ? -1.947 3.944 11.025 1.00 91.81 86 HIS A C 1
ATOM 693 O O . HIS A 1 86 ? -2.297 3.853 9.850 1.00 91.81 86 HIS A O 1
ATOM 699 N N . ASP A 1 87 ? -0.747 3.531 11.443 1.00 93.62 87 ASP A N 1
ATOM 700 C CA . ASP A 1 87 ? 0.327 3.003 10.577 1.00 93.62 87 ASP A CA 1
ATOM 701 C C . ASP A 1 87 ? 0.041 1.562 10.093 1.00 93.62 87 ASP A C 1
ATOM 703 O O . ASP A 1 87 ? 0.652 0.579 10.528 1.00 93.62 87 ASP A O 1
ATOM 707 N N . VAL A 1 88 ? -0.989 1.434 9.251 1.00 95.19 88 VAL A N 1
ATOM 708 C CA . VAL A 1 88 ? -1.607 0.158 8.866 1.00 95.19 88 VAL A CA 1
ATOM 709 C C . VAL A 1 88 ? -0.997 -0.465 7.606 1.00 95.19 88 VAL A C 1
ATOM 711 O O . VAL A 1 88 ? -1.169 -1.665 7.399 1.00 95.19 88 VAL A O 1
ATOM 714 N N . PHE A 1 89 ? -0.269 0.284 6.770 1.00 94.50 89 PHE A N 1
ATOM 715 C CA . PHE A 1 89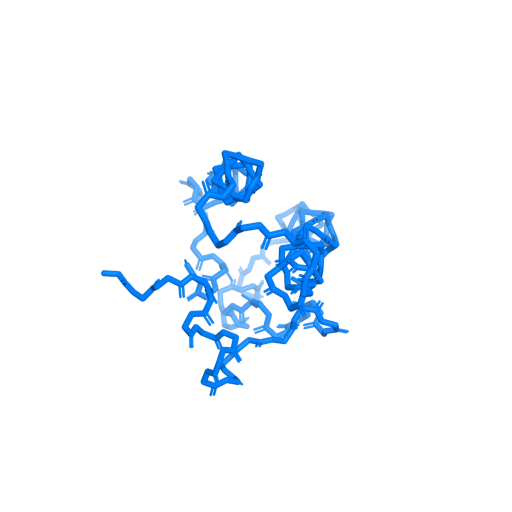 ? 0.330 -0.251 5.542 1.00 94.50 89 PHE A CA 1
ATOM 716 C C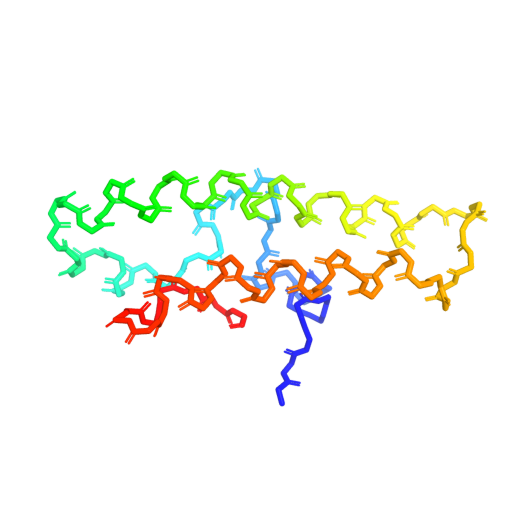 . PHE A 1 89 ? 1.817 -0.597 5.734 1.00 94.50 89 PHE A C 1
ATOM 718 O O . PHE A 1 89 ? 2.538 -0.046 6.565 1.00 94.50 89 PHE A O 1
ATOM 725 N N . LYS A 1 90 ? 2.311 -1.585 4.984 1.00 92.38 90 LYS A N 1
ATOM 726 C CA . LYS A 1 90 ? 3.696 -2.087 5.110 1.00 92.38 90 LYS A CA 1
ATOM 727 C C . LYS A 1 90 ? 4.775 -1.216 4.451 1.00 92.38 90 LYS A C 1
ATOM 729 O O . LYS A 1 90 ? 5.955 -1.473 4.683 1.00 92.38 90 LYS A O 1
ATOM 734 N N . PHE A 1 91 ? 4.393 -0.273 3.596 1.00 88.06 91 PHE A N 1
ATOM 735 C CA . PHE A 1 91 ? 5.313 0.524 2.772 1.00 88.06 91 PHE A CA 1
ATOM 736 C C . PHE A 1 91 ? 5.428 1.972 3.239 1.00 88.06 91 PHE A C 1
ATOM 738 O O . PHE A 1 91 ? 4.851 2.279 4.299 1.00 88.06 91 PHE A O 1
#

Radius of gyration: 13.49 Å; Cα contacts (8 Å, |Δi|>4): 75; chains: 1; bounding box: 28×22×41 Å

Mean predicted aligned error: 4.23 Å

Solvent-accessible surface area (backbone atoms only — not comparable to full-atom values): 5296 Å² total; per-residue (Å²): 131,79,52,63,67,57,37,43,77,69,63,68,30,43,48,95,41,52,76,48,40,43,35,59,75,53,50,70,70,45,54,75,73,53,42,55,53,46,55,58,50,39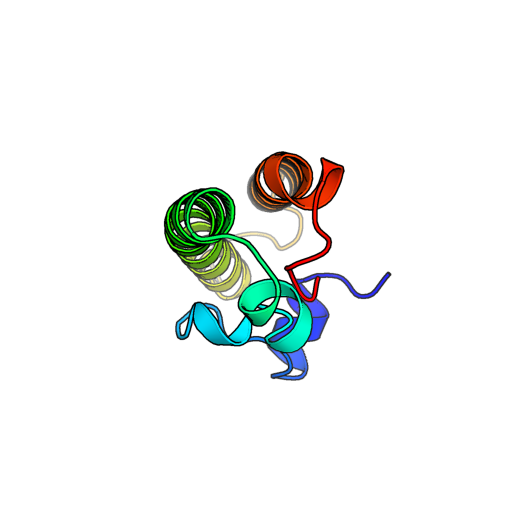,56,55,48,19,54,52,44,46,49,52,51,53,53,70,71,36,92,87,51,67,93,84,39,67,65,61,53,53,52,53,52,51,50,50,57,60,48,49,73,50,43,77,81,44,81,31,58,75,108